Protein AF-A0A8S3IYH6-F1 (afdb_monomer_lite)

pLDDT: mean 81.04, std 13.69, range [45.44, 95.5]

Sequence (79 aa):
MVRNYTTGKEIIVTPSTRWSAIQEIFDNRPSPAILHRSSSTNTTNPFGPTFCHLVNDDMIFEVMSNGYIASISFFNERD

Structure (mmCIF, N/CA/C/O backbone):
data_AF-A0A8S3IYH6-F1
#
_entry.id   AF-A0A8S3IYH6-F1
#
loop_
_atom_site.group_PDB
_atom_site.id
_atom_site.type_symbol
_atom_site.label_atom_id
_atom_site.label_alt_id
_atom_site.label_comp_id
_atom_site.label_asym_id
_atom_site.label_entity_id
_atom_site.label_seq_id
_atom_site.pdbx_PDB_ins_code
_atom_site.Cartn_x
_atom_site.Cartn_y
_atom_site.Cartn_z
_atom_site.occupancy
_atom_site.B_iso_or_equiv
_atom_site.auth_seq_id
_atom_site.auth_comp_id
_atom_site.auth_asym_id
_atom_site.auth_atom_id
_atom_site.pdbx_PDB_model_num
ATOM 1 N N . MET A 1 1 ? -8.654 -6.612 5.523 1.00 83.69 1 MET A N 1
ATOM 2 C CA . MET A 1 1 ? -9.701 -5.590 5.311 1.00 83.69 1 MET A CA 1
ATOM 3 C C . MET A 1 1 ? -9.152 -4.269 5.807 1.00 83.69 1 MET A C 1
ATOM 5 O O . MET A 1 1 ? -8.507 -4.272 6.845 1.00 83.69 1 MET A O 1
ATOM 9 N N . VAL A 1 2 ? -9.351 -3.189 5.060 1.00 86.81 2 VAL A N 1
ATOM 10 C CA . VAL A 1 2 ? -8.913 -1.836 5.415 1.00 86.81 2 VAL A CA 1
ATOM 11 C C . 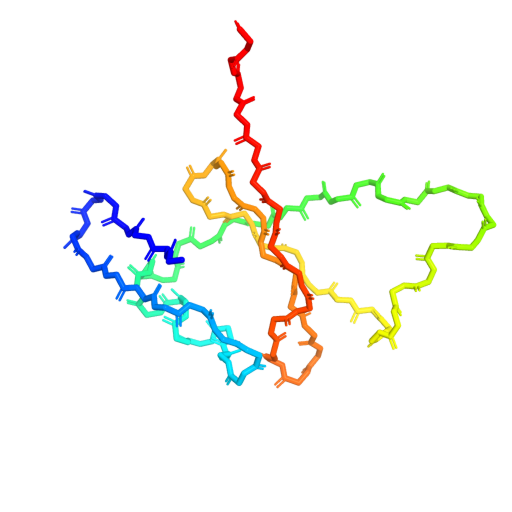VAL A 1 2 ? -10.144 -0.944 5.446 1.00 86.81 2 VAL A C 1
ATOM 13 O O . VAL A 1 2 ? -10.962 -1.006 4.528 1.00 86.81 2 VAL A O 1
ATOM 16 N N . ARG A 1 3 ? -10.291 -0.145 6.503 1.00 88.19 3 ARG A N 1
ATOM 17 C CA . ARG A 1 3 ? -11.448 0.726 6.710 1.00 88.19 3 ARG A CA 1
ATOM 18 C C . ARG A 1 3 ? -10.985 2.162 6.904 1.00 88.19 3 ARG A C 1
ATOM 20 O O . ARG A 1 3 ? -10.071 2.430 7.677 1.00 88.19 3 ARG A O 1
ATOM 27 N N . ASN A 1 4 ? -11.650 3.084 6.225 1.00 86.81 4 ASN A N 1
ATOM 28 C CA . ASN A 1 4 ? -11.566 4.498 6.536 1.00 86.81 4 ASN A CA 1
ATOM 29 C C . ASN A 1 4 ? -12.584 4.805 7.641 1.00 86.81 4 ASN A C 1
ATOM 31 O O . ASN A 1 4 ? -13.790 4.785 7.405 1.00 86.81 4 ASN A O 1
ATOM 35 N N . TYR A 1 5 ? -12.106 5.074 8.855 1.00 83.75 5 TYR A N 1
ATOM 36 C CA . TYR A 1 5 ? -12.979 5.354 10.000 1.00 83.75 5 TYR A CA 1
ATOM 37 C C . TYR A 1 5 ? -13.686 6.712 9.911 1.00 83.75 5 TYR A C 1
ATOM 39 O O . TYR A 1 5 ? -14.729 6.890 10.532 1.00 83.75 5 TYR A O 1
ATOM 47 N N . THR A 1 6 ? -13.165 7.654 9.120 1.00 84.00 6 THR A N 1
ATOM 48 C CA . THR A 1 6 ? -13.790 8.964 8.898 1.00 84.00 6 THR A CA 1
ATOM 49 C C . THR A 1 6 ? -14.972 8.870 7.937 1.00 84.00 6 THR A C 1
ATOM 51 O O . THR A 1 6 ? -16.004 9.488 8.176 1.00 84.00 6 THR A O 1
ATOM 54 N N . THR A 1 7 ? -14.835 8.112 6.844 1.00 85.88 7 THR A N 1
ATOM 55 C CA . THR A 1 7 ? -15.865 8.020 5.790 1.00 85.88 7 THR A CA 1
ATOM 56 C C . THR A 1 7 ? -16.746 6.776 5.899 1.00 85.88 7 THR A C 1
ATOM 58 O O . THR A 1 7 ? -17.768 6.694 5.223 1.00 85.88 7 THR A O 1
ATOM 61 N N . GLY A 1 8 ? -16.359 5.786 6.708 1.00 87.12 8 GLY A N 1
ATOM 62 C CA . GLY A 1 8 ? -17.042 4.494 6.826 1.00 87.12 8 GLY A CA 1
ATOM 63 C C . GLY A 1 8 ? -16.829 3.552 5.635 1.00 87.12 8 GLY A C 1
ATOM 64 O O . GLY A 1 8 ? -17.307 2.420 5.669 1.00 87.12 8 GLY A O 1
ATOM 65 N N . LYS A 1 9 ? -16.104 3.984 4.593 1.00 89.75 9 LYS A N 1
ATOM 66 C CA . LYS A 1 9 ? -15.766 3.155 3.429 1.00 89.75 9 LYS A CA 1
ATOM 67 C C . LYS A 1 9 ? -14.786 2.045 3.822 1.00 89.75 9 LYS A C 1
ATOM 69 O O . LYS A 1 9 ? -13.885 2.250 4.638 1.00 89.75 9 LYS A O 1
ATOM 74 N N . GLU A 1 10 ? -14.911 0.883 3.191 1.00 91.44 10 GLU A N 1
ATOM 75 C CA . GLU A 1 10 ? -14.042 -0.267 3.441 1.00 91.44 10 GLU A CA 1
ATOM 76 C C . GLU A 1 10 ? -13.674 -1.017 2.160 1.00 91.44 10 GLU A C 1
ATOM 78 O O . GLU A 1 10 ? -14.409 -0.998 1.174 1.00 91.44 10 GLU A O 1
ATOM 83 N N . ILE A 1 11 ? -12.520 -1.686 2.186 1.00 91.94 11 ILE A N 1
ATOM 84 C CA . ILE A 1 11 ? -12.039 -2.544 1.101 1.00 91.94 11 ILE A CA 1
ATOM 85 C C . ILE A 1 11 ? -11.366 -3.801 1.622 1.00 91.94 11 ILE A C 1
ATOM 87 O O . ILE A 1 11 ? -10.591 -3.805 2.586 1.00 91.94 11 ILE A O 1
ATOM 91 N N . ILE A 1 12 ? -11.627 -4.897 0.921 1.00 94.19 12 ILE A N 1
ATOM 92 C CA . ILE A 1 12 ? -10.857 -6.124 1.055 1.00 94.19 12 ILE A CA 1
ATOM 93 C C . ILE A 1 12 ? -9.657 -6.009 0.117 1.00 94.19 12 ILE A C 1
ATOM 95 O O . ILE A 1 12 ? -9.803 -5.992 -1.104 1.00 94.19 12 ILE A O 1
ATOM 99 N N . VAL A 1 13 ? -8.463 -5.915 0.699 1.00 91.56 13 VAL A N 1
ATOM 100 C CA . VAL A 1 13 ? -7.223 -5.945 -0.076 1.00 91.56 13 VAL A CA 1
ATOM 101 C C . VAL A 1 13 ? -6.921 -7.386 -0.467 1.00 91.56 13 VAL A C 1
ATOM 103 O O . VAL A 1 13 ? -6.894 -8.281 0.374 1.00 91.56 13 VAL A O 1
ATOM 106 N N . THR A 1 14 ? -6.686 -7.578 -1.756 1.00 93.38 14 THR A N 1
ATOM 107 C CA . THR A 1 14 ? -6.331 -8.839 -2.405 1.00 93.38 14 THR A CA 1
ATOM 108 C C . THR A 1 14 ? -5.041 -8.638 -3.206 1.00 93.38 14 THR A C 1
ATOM 110 O O . THR A 1 14 ? -4.677 -7.492 -3.477 1.00 93.38 14 THR A O 1
ATOM 113 N N . PRO A 1 15 ? -4.370 -9.707 -3.669 1.00 90.06 15 PRO A N 1
ATOM 114 C CA . PRO A 1 15 ? -3.210 -9.568 -4.555 1.00 90.06 15 PRO A CA 1
ATOM 115 C C . PRO A 1 15 ? -3.500 -8.794 -5.854 1.00 90.06 15 PRO A C 1
ATOM 117 O O . PRO A 1 15 ? -2.603 -8.192 -6.432 1.00 90.06 15 PRO A O 1
ATOM 120 N N . SER A 1 16 ? -4.757 -8.776 -6.309 1.00 93.69 16 SER A N 1
ATOM 121 C CA . SER A 1 16 ? -5.204 -8.007 -7.479 1.00 93.69 16 SER A CA 1
ATOM 122 C C . SER A 1 16 ? -5.575 -6.551 -7.175 1.00 93.69 16 SER A C 1
ATOM 124 O O . SER A 1 16 ? -5.927 -5.804 -8.089 1.00 93.69 16 SER A O 1
ATOM 126 N N . THR A 1 17 ? -5.541 -6.129 -5.910 1.00 95.25 17 THR A N 1
ATOM 127 C CA . THR A 1 17 ? -5.922 -4.768 -5.526 1.00 95.25 17 THR A CA 1
ATOM 128 C C . THR A 1 17 ? -4.882 -3.765 -6.016 1.00 95.25 17 THR A C 1
ATOM 130 O O . THR A 1 17 ? -3.678 -3.933 -5.817 1.00 95.25 17 THR A O 1
ATOM 133 N N . ARG A 1 18 ? -5.371 -2.693 -6.646 1.00 95.50 18 ARG A N 1
ATOM 134 C CA . ARG A 1 18 ? -4.554 -1.571 -7.107 1.00 95.50 18 ARG A CA 1
ATOM 135 C C . ARG A 1 18 ? -4.571 -0.425 -6.108 1.00 95.50 18 ARG A C 1
ATOM 137 O O . ARG A 1 18 ? -5.577 -0.187 -5.442 1.00 95.50 18 ARG A O 1
ATOM 144 N N . TRP A 1 19 ? -3.486 0.336 -6.092 1.00 94.25 19 TRP A N 1
ATOM 145 C CA . TRP A 1 19 ? -3.337 1.554 -5.303 1.00 94.25 19 TRP A CA 1
ATOM 146 C C . TRP A 1 19 ? -4.462 2.568 -5.539 1.00 94.25 19 TRP A C 1
ATOM 148 O O . TRP A 1 19 ? -4.973 3.143 -4.584 1.00 94.25 19 TRP A O 1
ATOM 158 N N . SER A 1 20 ? -4.946 2.700 -6.777 1.00 93.50 20 SER A N 1
ATOM 159 C CA . SER A 1 20 ? -6.059 3.596 -7.114 1.00 93.50 20 SER A CA 1
ATOM 160 C C . SER A 1 20 ? -7.341 3.309 -6.318 1.00 93.50 20 SER A C 1
ATOM 162 O O . SER A 1 20 ? -8.046 4.240 -5.945 1.00 93.50 20 SER A O 1
ATOM 164 N N . ALA A 1 21 ? -7.629 2.038 -6.011 1.00 93.75 21 ALA A N 1
ATOM 165 C CA . ALA A 1 21 ? -8.800 1.665 -5.214 1.00 93.75 21 ALA A CA 1
ATOM 166 C C . ALA A 1 21 ? -8.639 2.064 -3.737 1.00 93.75 21 ALA A C 1
ATOM 168 O O . ALA A 1 21 ? -9.605 2.434 -3.075 1.00 93.75 21 ALA A O 1
ATOM 169 N N . ILE A 1 22 ? -7.407 2.028 -3.220 1.00 91.81 22 ILE A N 1
ATOM 170 C CA . ILE A 1 22 ? -7.089 2.520 -1.873 1.00 91.81 22 ILE A CA 1
ATOM 171 C C . ILE A 1 22 ? -7.250 4.042 -1.833 1.00 91.81 22 ILE A C 1
ATOM 173 O O . ILE A 1 22 ? -7.911 4.578 -0.947 1.00 91.81 22 ILE A O 1
ATOM 177 N N . GLN A 1 23 ? -6.719 4.739 -2.837 1.00 90.38 23 GLN A N 1
ATOM 178 C CA . GLN A 1 23 ? -6.824 6.192 -2.957 1.00 90.38 23 GLN A CA 1
ATO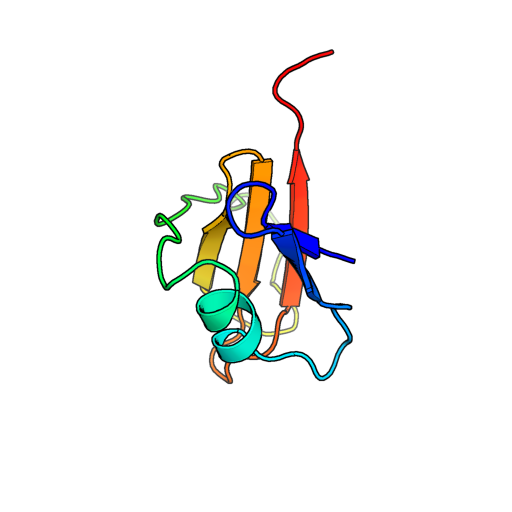M 179 C C . GLN A 1 23 ? -8.272 6.705 -2.975 1.00 90.38 23 GLN A C 1
ATOM 181 O O . GLN A 1 23 ? -8.548 7.741 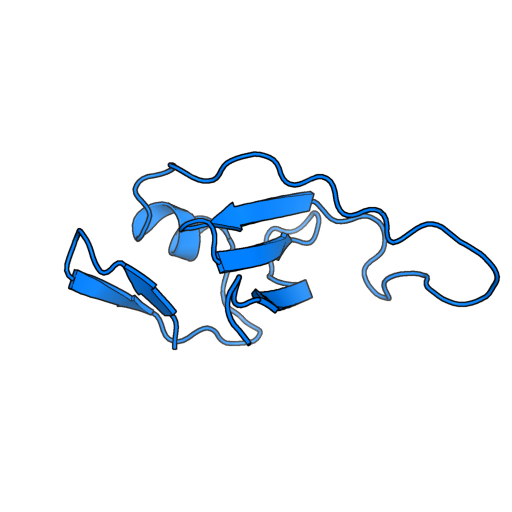-2.374 1.00 90.38 23 GLN A O 1
ATOM 186 N N . GLU A 1 24 ? -9.199 5.981 -3.606 1.00 90.88 24 GLU A N 1
ATOM 187 C CA . GLU A 1 24 ? -10.630 6.323 -3.655 1.00 90.88 24 GLU A CA 1
ATOM 188 C C . GLU A 1 24 ? -11.325 6.245 -2.282 1.00 90.88 24 GLU A C 1
ATOM 190 O O . GLU A 1 24 ? -12.280 6.973 -1.991 1.00 90.88 24 GLU A O 1
ATOM 195 N N . ILE A 1 25 ? -10.839 5.364 -1.410 1.00 90.38 25 ILE A N 1
ATOM 196 C CA . ILE A 1 25 ? -11.387 5.171 -0.062 1.00 90.38 25 ILE A CA 1
ATOM 197 C C . ILE A 1 25 ? -10.843 6.206 0.912 1.00 90.38 25 ILE A C 1
ATOM 199 O O . ILE A 1 25 ? -11.553 6.611 1.832 1.00 90.38 25 ILE A O 1
ATOM 203 N N . PHE A 1 26 ? -9.608 6.652 0.693 1.00 85.75 26 PHE A N 1
ATOM 204 C CA . PHE A 1 26 ? -8.912 7.639 1.518 1.00 85.75 26 PHE A CA 1
ATOM 205 C C . PHE A 1 26 ? -8.897 9.046 0.906 1.00 85.75 26 PHE A C 1
ATOM 207 O O . PHE A 1 26 ? -8.121 9.892 1.343 1.00 85.75 26 PHE A O 1
ATOM 214 N N . ASP A 1 27 ? -9.744 9.294 -0.098 1.00 81.31 27 ASP A N 1
ATOM 215 C CA . ASP A 1 27 ? -9.921 10.576 -0.789 1.00 81.31 27 ASP A CA 1
ATOM 216 C C . ASP A 1 27 ? -8.589 11.252 -1.187 1.00 81.31 27 ASP A C 1
ATOM 218 O O . ASP A 1 27 ? -8.420 12.460 -1.030 1.00 81.31 27 ASP A O 1
ATOM 222 N N . ASN A 1 28 ? -7.615 10.473 -1.677 1.00 72.00 28 ASN A N 1
ATOM 223 C CA . ASN A 1 28 ? -6.267 10.948 -2.031 1.00 72.00 28 ASN A CA 1
ATOM 224 C C . ASN A 1 28 ? -5.531 11.715 -0.913 1.00 72.00 28 ASN A C 1
ATOM 226 O O . ASN A 1 28 ? -4.714 12.590 -1.200 1.00 72.00 28 ASN A O 1
ATOM 230 N N . ARG A 1 29 ? -5.746 11.352 0.357 1.00 69.75 29 ARG A N 1
ATOM 231 C CA . ARG A 1 29 ? -5.007 11.915 1.501 1.00 69.75 29 ARG A CA 1
ATOM 232 C C . ARG A 1 29 ? -3.736 11.164 1.960 1.00 69.75 29 ARG A C 1
ATOM 234 O O . ARG A 1 29 ? -3.336 11.406 3.097 1.00 69.75 29 ARG A O 1
ATOM 241 N N . PRO A 1 30 ? -3.081 10.261 1.195 1.00 72.12 30 PRO A N 1
ATOM 242 C CA . PRO A 1 30 ? -1.882 9.616 1.705 1.00 72.12 30 PRO A CA 1
ATOM 243 C C . PRO A 1 30 ? -0.741 10.629 1.819 1.00 72.12 30 PRO A C 1
ATOM 245 O O . PRO A 1 30 ? -0.519 11.442 0.918 1.00 72.12 30 PRO A O 1
ATOM 248 N N . SER A 1 31 ? 0.008 10.549 2.911 1.00 74.88 31 SER A N 1
ATOM 249 C CA . SER A 1 31 ? 1.240 11.307 3.099 1.00 74.88 31 SER A CA 1
ATOM 250 C C . SER A 1 31 ? 2.443 10.472 2.634 1.00 74.88 31 SER A C 1
ATOM 252 O O . SER A 1 31 ? 2.402 9.235 2.650 1.00 74.88 31 SER A O 1
ATOM 254 N N . PRO A 1 32 ? 3.522 11.108 2.143 1.00 72.94 32 PRO A N 1
ATOM 255 C CA . PRO A 1 32 ? 4.745 10.383 1.822 1.00 72.94 32 PRO A CA 1
ATOM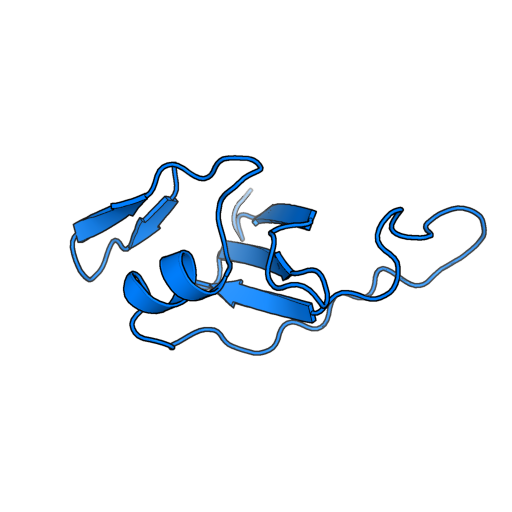 256 C C . PRO A 1 32 ? 5.317 9.752 3.096 1.00 72.94 32 PRO A C 1
ATOM 258 O O . PRO A 1 32 ? 5.484 10.434 4.105 1.00 72.94 32 PRO A O 1
ATOM 261 N N . ALA A 1 33 ? 5.648 8.462 3.041 1.00 72.44 33 ALA A N 1
ATOM 262 C CA . ALA A 1 33 ? 6.337 7.770 4.125 1.00 72.44 33 ALA A CA 1
ATOM 263 C C . ALA A 1 33 ? 7.811 7.568 3.767 1.00 72.44 33 ALA A C 1
ATOM 265 O O . ALA A 1 33 ? 8.135 7.075 2.685 1.00 72.44 33 ALA A O 1
ATOM 266 N N . ILE A 1 34 ? 8.708 7.888 4.701 1.00 68.94 34 ILE A N 1
ATOM 267 C CA . ILE A 1 34 ? 10.111 7.480 4.607 1.00 68.94 34 ILE A CA 1
ATOM 268 C C . ILE A 1 34 ? 10.248 6.147 5.334 1.00 68.94 34 ILE A C 1
ATOM 270 O O . ILE A 1 34 ? 10.209 6.083 6.560 1.00 68.94 34 ILE A O 1
ATOM 274 N N . LEU A 1 35 ? 10.430 5.074 4.571 1.00 65.69 35 LEU A N 1
ATOM 275 C CA . LEU A 1 35 ? 10.787 3.769 5.112 1.00 65.69 35 LEU A CA 1
ATOM 276 C C . LEU A 1 35 ? 12.304 3.602 5.048 1.00 65.69 35 LEU A C 1
ATOM 278 O O . LEU A 1 35 ? 12.879 3.383 3.984 1.00 65.69 35 LEU A O 1
ATOM 282 N N . HIS A 1 36 ? 12.965 3.671 6.201 1.00 55.88 36 HIS A N 1
ATOM 283 C CA . HIS A 1 36 ? 14.406 3.448 6.299 1.00 55.88 36 HIS A CA 1
ATOM 284 C C . HIS A 1 36 ? 14.722 1.938 6.336 1.00 55.88 36 HIS A C 1
ATOM 286 O O . HIS A 1 36 ? 15.265 1.425 7.308 1.00 55.88 36 HIS A O 1
ATOM 292 N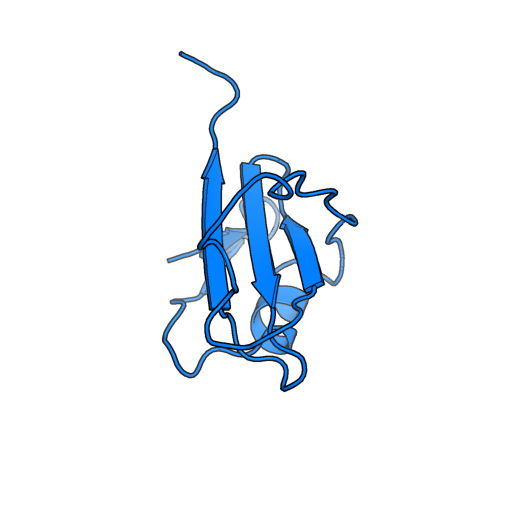 N . ARG A 1 37 ? 14.357 1.189 5.281 1.00 60.38 37 ARG A N 1
ATOM 293 C CA . ARG A 1 37 ? 14.692 -0.250 5.143 1.00 60.38 37 ARG A CA 1
ATOM 294 C C . ARG A 1 37 ? 16.095 -0.504 4.567 1.00 60.38 37 ARG A C 1
ATOM 296 O O . ARG A 1 37 ? 16.413 -1.622 4.163 1.00 60.38 37 ARG A O 1
ATOM 303 N N . SER A 1 38 ? 16.942 0.520 4.515 1.00 51.78 38 SER A N 1
ATOM 304 C CA . SER A 1 38 ? 18.294 0.417 3.969 1.00 51.78 38 SER A CA 1
ATOM 305 C C . SER A 1 38 ? 19.299 0.060 5.061 1.00 51.78 38 SER A C 1
ATOM 307 O O . SER A 1 38 ? 19.851 0.963 5.679 1.00 51.78 38 SER A O 1
ATOM 309 N N . SER A 1 39 ? 19.585 -1.230 5.274 1.00 48.50 39 SER A N 1
ATOM 310 C CA . SER A 1 39 ? 20.981 -1.651 5.482 1.00 48.50 39 SER A CA 1
ATOM 311 C C . SER A 1 39 ? 21.209 -3.164 5.382 1.00 48.50 39 SER A C 1
ATOM 313 O O . SER A 1 39 ? 20.461 -3.968 5.930 1.00 48.50 39 SER A O 1
ATOM 315 N N . SER A 1 40 ? 22.333 -3.471 4.726 1.00 47.59 40 SER A N 1
ATOM 316 C CA . SER A 1 40 ? 23.159 -4.686 4.726 1.00 47.59 40 SER A CA 1
ATOM 317 C C . SER A 1 40 ? 22.514 -6.016 4.324 1.00 47.59 40 SER A C 1
ATOM 319 O O . SER A 1 40 ? 21.868 -6.688 5.116 1.00 47.59 40 SER A O 1
ATOM 321 N N . THR A 1 41 ? 22.845 -6.430 3.094 1.00 48.91 41 THR A N 1
ATOM 322 C CA . THR A 1 41 ? 22.827 -7.812 2.583 1.00 48.91 41 THR A CA 1
ATOM 323 C C . THR A 1 41 ? 21.492 -8.551 2.707 1.00 48.91 41 THR A C 1
ATOM 325 O O . THR A 1 41 ? 21.254 -9.230 3.698 1.00 48.91 41 THR A O 1
ATOM 328 N N . ASN A 1 42 ? 20.713 -8.536 1.612 1.00 45.44 42 ASN A N 1
ATOM 329 C CA . ASN A 1 42 ? 19.577 -9.434 1.317 1.00 45.44 42 ASN A CA 1
ATOM 330 C C . ASN A 1 42 ? 18.138 -8.910 1.583 1.00 45.44 42 ASN A C 1
ATOM 332 O O . ASN A 1 42 ? 17.241 -9.694 1.877 1.00 45.44 42 ASN A O 1
ATOM 336 N N . THR A 1 43 ? 17.882 -7.604 1.416 1.00 54.56 43 THR A N 1
ATOM 337 C CA . THR A 1 43 ? 16.537 -6.979 1.505 1.00 54.56 43 THR A CA 1
ATOM 338 C C . THR A 1 43 ? 16.042 -6.381 0.178 1.00 54.56 43 THR A C 1
ATOM 340 O O . THR A 1 43 ? 15.323 -5.381 0.161 1.00 54.56 43 THR A O 1
ATOM 343 N N . THR A 1 44 ? 16.418 -6.960 -0.966 1.00 59.78 44 THR A N 1
ATOM 344 C CA . THR A 1 44 ? 15.865 -6.528 -2.258 1.00 59.78 44 THR A CA 1
ATOM 345 C C . THR A 1 44 ? 14.389 -6.903 -2.297 1.00 59.78 44 THR A C 1
ATOM 347 O O . THR A 1 44 ? 14.052 -8.086 -2.313 1.00 59.78 44 THR A O 1
ATOM 350 N N . ASN A 1 45 ? 13.505 -5.903 -2.296 1.00 61.97 45 ASN A N 1
ATOM 351 C CA . ASN A 1 45 ? 12.095 -6.122 -2.587 1.00 61.97 45 ASN A CA 1
ATOM 352 C C . ASN A 1 45 ? 12.001 -6.947 -3.893 1.00 61.97 45 ASN A C 1
ATOM 354 O O . ASN A 1 45 ? 12.575 -6.523 -4.902 1.00 61.97 45 ASN A O 1
ATOM 358 N N . PRO A 1 46 ? 11.323 -8.114 -3.901 1.00 71.44 46 PRO A N 1
ATOM 359 C CA . PRO A 1 46 ? 11.270 -8.995 -5.073 1.00 71.44 46 PRO A CA 1
ATOM 360 C C . PRO A 1 46 ? 10.604 -8.337 -6.291 1.00 71.44 46 PRO A C 1
ATOM 362 O O . PRO A 1 46 ? 10.743 -8.823 -7.410 1.00 71.44 46 PRO A O 1
ATOM 365 N N . PHE A 1 47 ? 9.910 -7.219 -6.080 1.00 74.19 47 PHE A N 1
ATOM 366 C CA . PHE A 1 47 ? 9.256 -6.410 -7.100 1.00 74.19 47 PHE A CA 1
ATOM 367 C C . PHE A 1 47 ? 10.095 -5.203 -7.558 1.00 74.19 47 PHE A C 1
ATOM 369 O O . PHE A 1 47 ? 9.635 -4.414 -8.382 1.00 74.19 47 PHE A O 1
ATOM 376 N N . GLY A 1 48 ? 11.326 -5.056 -7.056 1.00 75.25 48 GLY A N 1
ATOM 377 C CA . GLY A 1 48 ? 12.176 -3.897 -7.318 1.00 75.25 48 GLY A CA 1
ATOM 378 C C . GLY A 1 48 ? 11.770 -2.666 -6.492 1.00 75.25 48 GLY A C 1
ATOM 379 O O . GLY A 1 48 ? 11.165 -2.811 -5.431 1.00 75.25 48 GLY A O 1
ATOM 380 N N . PRO A 1 49 ? 12.133 -1.447 -6.932 1.00 78.88 49 PRO A N 1
ATOM 381 C CA . PRO A 1 49 ? 11.780 -0.213 -6.233 1.00 78.88 49 PRO A CA 1
ATOM 382 C C . PRO A 1 49 ? 10.264 -0.002 -6.132 1.00 78.88 49 PRO A C 1
ATOM 384 O O . PRO A 1 49 ? 9.530 -0.181 -7.106 1.00 78.88 49 PRO A O 1
ATOM 387 N N . THR A 1 50 ? 9.812 0.442 -4.964 1.00 87.06 50 THR A N 1
ATOM 388 C CA . THR A 1 50 ? 8.403 0.673 -4.624 1.00 87.06 50 THR A CA 1
ATOM 389 C C . THR A 1 50 ? 8.188 2.067 -4.038 1.00 87.06 50 THR A C 1
ATOM 391 O O . THR A 1 50 ? 9.115 2.720 -3.556 1.00 87.06 50 THR A O 1
ATOM 394 N N . PHE A 1 51 ? 6.939 2.528 -4.074 1.00 87.88 51 PHE A N 1
ATOM 395 C CA . PHE A 1 51 ? 6.492 3.772 -3.455 1.00 87.88 51 PHE A CA 1
ATOM 396 C C . PHE A 1 51 ? 5.840 3.482 -2.108 1.00 87.88 51 PHE A C 1
ATOM 398 O O . PHE A 1 51 ? 5.030 2.566 -1.996 1.00 87.88 51 PHE A O 1
ATOM 405 N N . CYS A 1 52 ? 6.187 4.260 -1.086 1.00 89.19 52 CYS A N 1
ATOM 406 C CA . CYS A 1 52 ? 5.682 4.070 0.269 1.00 89.19 52 CYS A CA 1
ATOM 407 C C . CYS A 1 52 ? 4.728 5.206 0.643 1.00 89.19 52 CYS A C 1
ATOM 409 O O . CYS A 1 52 ? 5.104 6.380 0.630 1.00 89.19 52 CYS A O 1
ATOM 411 N N . HIS A 1 53 ? 3.499 4.844 0.995 1.00 89.56 53 HIS A N 1
ATOM 412 C CA . HIS A 1 53 ? 2.432 5.782 1.318 1.00 89.56 53 HIS A CA 1
ATOM 413 C C . HIS A 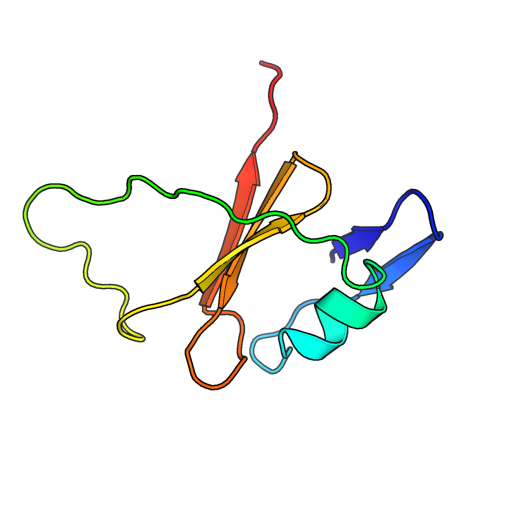1 53 ? 1.899 5.508 2.717 1.00 89.56 53 HIS A C 1
ATOM 415 O O . HIS A 1 53 ? 1.434 4.403 2.993 1.00 89.56 53 HIS A O 1
ATOM 421 N N . LEU A 1 54 ? 1.952 6.516 3.580 1.00 88.06 54 LEU A N 1
ATOM 422 C CA . LEU A 1 54 ? 1.318 6.478 4.888 1.00 88.06 54 LEU A CA 1
ATOM 423 C C . LEU A 1 54 ? -0.167 6.824 4.738 1.00 88.06 54 LEU A C 1
ATOM 425 O O . LEU A 1 54 ? -0.537 7.770 4.039 1.00 88.06 54 LEU A O 1
ATOM 429 N N . VAL A 1 55 ? -1.016 6.031 5.379 1.00 87.69 55 VAL A N 1
ATOM 430 C CA . VAL A 1 55 ? -2.471 6.170 5.399 1.00 87.69 55 VAL A CA 1
ATOM 431 C C . VAL A 1 55 ? -2.923 6.092 6.852 1.00 87.69 55 VAL A C 1
ATOM 433 O O . VAL A 1 55 ? -2.467 5.211 7.573 1.00 87.69 55 VAL A O 1
ATOM 436 N N . ASN A 1 56 ? -3.814 7.003 7.262 1.00 80.88 56 ASN A N 1
ATOM 437 C CA . ASN A 1 56 ? -4.394 7.073 8.615 1.00 80.88 56 ASN A CA 1
ATOM 438 C C . ASN A 1 56 ? -3.383 7.117 9.781 1.00 80.88 56 ASN A C 1
ATOM 440 O O . ASN A 1 56 ? -3.757 6.838 10.915 1.00 80.88 56 ASN A O 1
ATOM 444 N N . ASP A 1 57 ? -2.126 7.471 9.510 1.00 82.25 57 ASP A N 1
ATOM 445 C CA . ASP A 1 57 ? -1.031 7.536 10.487 1.00 82.25 57 ASP A CA 1
ATOM 446 C C . ASP A 1 57 ? -0.666 6.204 11.187 1.00 82.25 57 ASP A C 1
ATOM 448 O O . ASP A 1 57 ? 0.229 6.192 12.022 1.00 82.25 57 ASP A O 1
ATOM 452 N N . ASP A 1 58 ? -1.274 5.071 10.812 1.00 85.88 58 ASP A N 1
ATOM 453 C CA . ASP A 1 58 ? -1.045 3.738 11.407 1.00 85.88 58 ASP A CA 1
ATOM 454 C C . ASP A 1 58 ? -0.743 2.634 10.371 1.00 85.88 58 ASP A C 1
ATOM 456 O O . ASP A 1 58 ? -0.471 1.474 10.707 1.00 85.88 58 ASP A O 1
ATOM 460 N N . MET A 1 59 ? -0.781 2.979 9.080 1.00 89.12 59 MET A N 1
ATOM 461 C CA . MET A 1 59 ? -0.636 2.026 7.984 1.00 89.12 59 MET A CA 1
ATOM 462 C C . MET A 1 59 ? 0.280 2.542 6.882 1.00 89.12 59 MET A C 1
ATOM 464 O O . MET A 1 59 ? 0.041 3.598 6.303 1.00 89.12 59 MET A O 1
ATOM 468 N N . ILE A 1 60 ? 1.274 1.746 6.489 1.00 90.62 60 ILE A N 1
ATOM 469 C CA . ILE A 1 60 ? 2.084 2.015 5.296 1.00 90.62 60 ILE A CA 1
ATOM 470 C C . ILE A 1 60 ? 1.726 1.032 4.186 1.00 90.62 60 ILE A C 1
ATOM 472 O O . ILE A 1 60 ? 1.826 -0.184 4.357 1.00 90.62 60 ILE A O 1
ATOM 476 N N . PHE A 1 61 ? 1.372 1.575 3.025 1.00 91.19 61 PHE A N 1
ATOM 477 C CA . PHE A 1 61 ? 1.230 0.842 1.775 1.00 91.19 61 PHE A CA 1
ATOM 478 C C . PHE A 1 61 ? 2.509 0.953 0.958 1.00 91.19 61 PHE A C 1
ATOM 480 O O . PHE A 1 61 ? 2.956 2.051 0.629 1.00 91.19 61 PHE A O 1
ATOM 487 N N . GLU A 1 62 ? 3.063 -0.195 0.592 1.00 90.81 62 GLU A N 1
ATOM 488 C CA . GLU A 1 62 ? 4.164 -0.295 -0.352 1.00 90.81 62 GLU A CA 1
ATOM 489 C C . GLU A 1 62 ? 3.610 -0.683 -1.728 1.00 90.81 62 GLU A C 1
ATOM 491 O O . GLU A 1 62 ? 2.992 -1.737 -1.892 1.00 90.81 62 GLU A O 1
ATOM 496 N N . VAL A 1 63 ? 3.808 0.180 -2.720 1.00 91.12 63 VAL A N 1
ATOM 497 C CA . VAL A 1 63 ? 3.174 0.108 -4.040 1.00 91.12 63 VAL A CA 1
ATOM 498 C C . VAL A 1 63 ? 4.231 -0.116 -5.115 1.00 91.12 63 VAL A C 1
ATOM 500 O O . VAL A 1 63 ? 5.202 0.630 -5.222 1.00 91.12 63 VAL A O 1
ATOM 503 N N . MET A 1 64 ? 4.037 -1.144 -5.935 1.00 91.69 64 MET A N 1
ATOM 504 C CA . MET A 1 64 ? 4.867 -1.427 -7.106 1.00 91.69 64 MET A CA 1
ATOM 505 C C . MET A 1 64 ? 4.683 -0.369 -8.201 1.00 91.69 64 MET A C 1
ATOM 507 O O . MET A 1 64 ? 3.646 0.285 -8.290 1.00 91.69 64 MET A O 1
ATOM 511 N N . SER A 1 65 ? 5.648 -0.259 -9.116 1.00 89.81 65 SER A N 1
ATOM 512 C CA . SER A 1 65 ? 5.583 0.664 -10.265 1.00 89.81 65 SER A CA 1
ATOM 513 C C . SER A 1 65 ? 4.370 0.449 -11.184 1.00 89.81 65 SER A C 1
ATOM 515 O O . SER A 1 65 ? 3.929 1.374 -11.859 1.00 89.81 65 SER A O 1
ATOM 517 N N . ASN A 1 66 ? 3.799 -0.756 -11.190 1.00 92.44 66 ASN A N 1
ATOM 518 C CA . ASN A 1 66 ? 2.590 -1.109 -11.937 1.00 92.44 66 ASN A CA 1
ATOM 519 C C . ASN A 1 66 ? 1.278 -0.838 -11.165 1.00 92.44 66 ASN A C 1
ATOM 521 O O . ASN A 1 66 ? 0.197 -1.171 -11.652 1.00 92.44 66 ASN A O 1
ATOM 525 N N . GLY A 1 67 ? 1.362 -0.257 -9.965 1.00 92.81 67 GLY A N 1
ATOM 526 C CA . GLY A 1 67 ? 0.219 0.134 -9.145 1.00 92.81 67 GLY A CA 1
ATOM 527 C C . GLY A 1 67 ? -0.392 -0.983 -8.296 1.00 92.81 67 GLY A C 1
ATOM 528 O O . GLY A 1 67 ? -1.398 -0.730 -7.636 1.00 92.81 67 GLY A O 1
ATOM 529 N N . TYR A 1 68 ? 0.171 -2.194 -8.288 1.00 93.94 68 TYR A N 1
ATOM 530 C CA . TYR A 1 68 ? -0.239 -3.244 -7.350 1.00 93.94 68 TYR A CA 1
ATOM 531 C C . TYR A 1 68 ? 0.425 -3.057 -5.984 1.00 93.94 68 TYR A C 1
ATOM 533 O O . TYR A 1 68 ? 1.513 -2.489 -5.868 1.00 93.94 68 TYR A O 1
ATOM 541 N N . ILE A 1 69 ? -0.229 -3.560 -4.941 1.00 92.75 69 ILE A N 1
ATOM 542 C CA . ILE A 1 69 ? 0.303 -3.510 -3.579 1.00 92.75 69 ILE A CA 1
ATOM 543 C C . ILE A 1 69 ? 1.343 -4.623 -3.399 1.00 92.75 69 ILE A C 1
ATOM 545 O O . ILE A 1 69 ? 1.032 -5.796 -3.592 1.00 92.75 69 ILE A O 1
ATOM 549 N N . ALA A 1 70 ? 2.572 -4.256 -3.032 1.00 90.12 70 ALA A N 1
ATOM 550 C CA . ALA A 1 70 ? 3.635 -5.194 -2.673 1.00 90.12 70 ALA A CA 1
ATOM 551 C C . ALA A 1 70 ? 3.482 -5.677 -1.227 1.00 90.12 70 ALA A C 1
ATOM 553 O O . ALA A 1 70 ? 3.575 -6.871 -0.950 1.00 90.12 70 ALA A O 1
ATOM 554 N N . SER A 1 71 ? 3.241 -4.746 -0.301 1.00 88.75 71 SER A N 1
ATOM 555 C CA . SER A 1 71 ? 3.053 -5.052 1.113 1.00 88.75 71 SER A CA 1
ATOM 556 C C . SER A 1 71 ? 2.204 -3.989 1.816 1.00 88.75 71 SER A C 1
ATOM 558 O O . SER A 1 71 ? 2.058 -2.861 1.338 1.00 88.75 71 SER A O 1
ATOM 560 N N . ILE A 1 72 ? 1.626 -4.366 2.958 1.00 90.00 72 ILE A N 1
ATOM 561 C CA . ILE A 1 72 ? 0.980 -3.446 3.897 1.00 90.00 72 ILE A CA 1
ATOM 562 C C . ILE A 1 72 ? 1.618 -3.681 5.258 1.00 90.00 72 ILE A C 1
ATOM 564 O O . ILE A 1 72 ? 1.679 -4.817 5.725 1.00 90.00 72 ILE A O 1
ATOM 568 N N . SER A 1 73 ? 2.102 -2.611 5.879 1.00 89.56 73 SER A N 1
ATOM 569 C CA . SER A 1 73 ? 2.662 -2.635 7.229 1.00 89.56 73 SER A CA 1
ATOM 570 C C . SER A 1 73 ? 1.721 -1.884 8.160 1.00 89.56 73 SER A C 1
ATOM 572 O O . SER A 1 73 ? 1.436 -0.714 7.919 1.00 89.56 73 SER A O 1
ATOM 574 N N . PHE A 1 74 ? 1.242 -2.558 9.201 1.00 88.25 74 PHE A N 1
ATOM 575 C CA . PHE A 1 74 ? 0.475 -1.945 10.282 1.00 88.25 74 PHE A CA 1
ATOM 576 C C . PHE A 1 74 ? 1.420 -1.685 11.444 1.00 88.25 74 PHE A C 1
ATOM 578 O O . PHE A 1 74 ? 2.242 -2.545 11.771 1.00 88.25 74 PHE A O 1
ATOM 585 N N . PHE A 1 75 ? 1.295 -0.529 12.069 1.00 84.62 75 PHE A N 1
ATOM 586 C CA . PHE A 1 75 ? 2.010 -0.216 13.293 1.00 84.62 75 PHE A CA 1
ATOM 587 C C . PHE A 1 75 ? 1.060 0.495 14.246 1.00 84.62 75 PHE A C 1
ATOM 589 O O . PHE A 1 75 ? 0.099 1.137 13.840 1.00 84.62 75 PHE A O 1
ATOM 596 N N . ASN A 1 76 ? 1.309 0.322 15.534 1.00 78.88 76 ASN A N 1
ATOM 597 C CA . ASN A 1 76 ? 0.551 0.974 16.583 1.00 78.88 76 ASN A CA 1
ATOM 598 C C . ASN A 1 76 ? 1.550 1.772 17.415 1.00 78.88 76 ASN A C 1
ATOM 600 O O . ASN A 1 76 ? 2.579 1.231 17.810 1.00 78.88 76 ASN A O 1
ATOM 604 N N . GLU A 1 77 ? 1.260 3.039 17.689 1.00 66.44 77 GLU A N 1
ATOM 605 C CA . GLU A 1 77 ? 2.107 3.880 18.546 1.00 66.44 77 GLU A CA 1
ATOM 606 C C . GLU A 1 77 ? 1.915 3.592 20.050 1.00 66.44 77 GLU A C 1
ATOM 608 O O . GLU A 1 77 ? 2.336 4.378 20.897 1.00 66.44 77 GLU A O 1
ATOM 613 N N . ARG A 1 78 ? 1.262 2.484 20.419 1.00 59.75 78 ARG A N 1
ATOM 614 C CA . ARG A 1 78 ? 1.017 2.110 21.816 1.00 59.75 78 ARG A CA 1
ATOM 615 C C . ARG A 1 78 ? 1.309 0.632 22.059 1.00 59.75 78 ARG A C 1
ATOM 617 O O . ARG A 1 78 ? 0.570 -0.216 21.555 1.00 59.75 78 ARG A O 1
ATOM 624 N N . ASP A 1 79 ? 2.347 0.386 22.855 1.00 53.06 79 ASP A N 1
ATOM 625 C CA . ASP A 1 79 ? 2.453 -0.781 23.742 1.00 53.06 79 ASP A CA 1
ATOM 626 C C . ASP A 1 79 ? 1.659 -0.517 25.033 1.00 53.06 79 ASP A C 1
ATOM 628 O O . ASP A 1 79 ? 1.737 0.625 25.554 1.00 53.06 79 ASP A O 1
#

Radius of gyration: 13.13 Å; chains: 1; bounding box: 40×22×36 Å

Secondary structure (DSSP, 8-state):
-EE-TTT--EE---TT-BHHHHHHHTTT-PEEP------SSS---TT-SEEEEEETTTEEEEEETTSBEEEEEE--S--

Foldseek 3Di:
DDADPVVRDDDDADQPDFQVVVCVRQVVPWDFDDDPPDDDDDPQLPLHDWGWTHGPVFKIFTAHPVRGTSDIDGHDPDD

InterPro domains:
  IPR005373 Phagosome assembly factor 1 [PF03676] (10-75)
  IPR039156 PHAF1/Protein broad-minded [PTHR13465] (12-77)

Organism: NCBI:txid392030